Protein AF-A0A5D4MHL1-F1 (afdb_monomer_lite)

Organism: NCBI:txid218284

Radius of gyration: 17.83 Å; chains: 1; bounding box: 37×30×48 Å

Structure (mmCIF, N/CA/C/O backbone):
data_AF-A0A5D4MHL1-F1
#
_entry.id   AF-A0A5D4MHL1-F1
#
loop_
_atom_site.group_PDB
_atom_site.id
_atom_site.type_symbol
_atom_site.label_atom_id
_atom_site.label_alt_id
_atom_site.label_comp_id
_atom_site.label_asym_id
_atom_site.label_entity_id
_atom_site.label_seq_id
_atom_site.pdbx_PDB_ins_code
_atom_site.Cartn_x
_atom_site.Cartn_y
_atom_site.Cartn_z
_atom_site.occupancy
_atom_site.B_iso_or_equiv
_atom_site.auth_seq_id
_atom_site.auth_comp_id
_atom_site.auth_asym_id
_atom_site.auth_atom_id
_atom_site.pdbx_PDB_model_num
ATOM 1 N N . MET A 1 1 ? -14.433 7.331 -1.187 1.00 91.00 1 MET A N 1
ATOM 2 C CA . MET A 1 1 ? -13.955 5.949 -1.140 1.00 91.00 1 MET A CA 1
ATOM 3 C C . MET A 1 1 ? -13.963 5.522 0.305 1.00 91.00 1 MET A C 1
ATOM 5 O O . MET A 1 1 ? -13.486 6.284 1.127 1.00 91.00 1 MET A O 1
ATOM 9 N N . ASP A 1 2 ? -14.570 4.387 0.600 1.00 95.31 2 ASP A N 1
ATOM 10 C CA . ASP A 1 2 ? -14.559 3.755 1.920 1.00 95.31 2 ASP A CA 1
ATOM 11 C C . ASP A 1 2 ? -13.646 2.518 1.889 1.00 95.31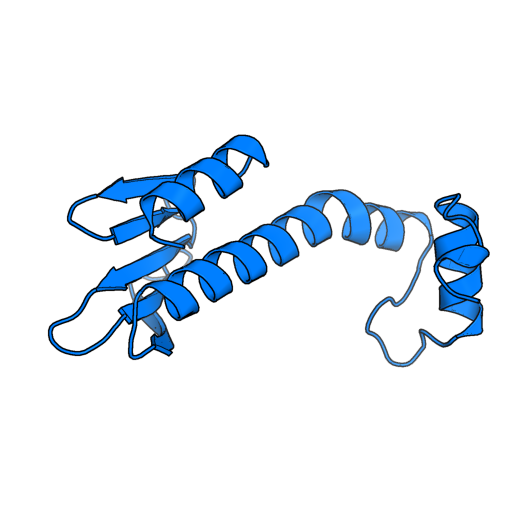 2 ASP A C 1
ATOM 13 O O . ASP A 1 2 ? -13.123 2.145 0.829 1.00 95.31 2 ASP A O 1
ATOM 17 N N . ILE A 1 3 ? -13.443 1.875 3.040 1.00 96.38 3 ILE A N 1
ATOM 18 C CA . ILE A 1 3 ? -12.591 0.682 3.135 1.00 96.38 3 ILE A CA 1
ATOM 19 C C . ILE A 1 3 ? -13.133 -0.520 2.345 1.00 96.38 3 ILE A C 1
ATOM 21 O O . ILE A 1 3 ? -12.352 -1.372 1.930 1.00 96.38 3 ILE A O 1
ATOM 25 N N . ILE A 1 4 ? -14.444 -0.584 2.088 1.00 96.69 4 ILE A N 1
ATOM 26 C CA . ILE A 1 4 ? -15.069 -1.651 1.286 1.00 96.69 4 ILE A CA 1
ATOM 27 C C . ILE A 1 4 ? -14.677 -1.494 -0.181 1.00 96.69 4 ILE A C 1
ATOM 29 O O . ILE A 1 4 ? -14.196 -2.433 -0.813 1.00 96.69 4 ILE A O 1
ATOM 33 N N . THR A 1 5 ? -14.819 -0.281 -0.703 1.00 97.38 5 THR A N 1
ATOM 34 C CA . THR A 1 5 ? -14.411 0.069 -2.062 1.00 97.38 5 THR A CA 1
ATOM 35 C C . THR A 1 5 ? -12.907 -0.137 -2.240 1.00 97.38 5 THR A C 1
ATOM 37 O O . THR A 1 5 ? -12.480 -0.707 -3.241 1.00 97.38 5 THR A O 1
ATOM 40 N N . ALA A 1 6 ? -12.104 0.272 -1.252 1.00 97.44 6 ALA A N 1
ATOM 41 C CA . ALA A 1 6 ? -10.663 0.039 -1.254 1.00 97.44 6 ALA A CA 1
ATOM 42 C C . ALA A 1 6 ? -10.317 -1.457 -1.321 1.00 97.44 6 ALA A C 1
ATOM 44 O O . ALA A 1 6 ? -9.468 -1.851 -2.119 1.00 97.44 6 ALA A O 1
ATOM 45 N N . ALA A 1 7 ? -10.999 -2.294 -0.533 1.00 97.81 7 ALA A N 1
ATOM 46 C CA . ALA A 1 7 ? -10.782 -3.736 -0.549 1.00 97.81 7 ALA A CA 1
ATOM 47 C C . ALA A 1 7 ? -11.102 -4.360 -1.911 1.00 97.81 7 ALA A C 1
ATOM 49 O O . ALA A 1 7 ? -10.329 -5.182 -2.397 1.00 97.81 7 ALA A O 1
ATOM 50 N N . ASN A 1 8 ? -12.199 -3.946 -2.550 1.00 97.81 8 ASN A N 1
ATOM 51 C CA . ASN A 1 8 ? -12.566 -4.440 -3.878 1.00 97.81 8 ASN A CA 1
ATOM 52 C C . ASN A 1 8 ? -11.490 -4.103 -4.920 1.00 97.81 8 ASN A C 1
ATOM 54 O O . ASN A 1 8 ? -11.018 -5.004 -5.606 1.00 97.81 8 ASN A O 1
ATOM 58 N N . ILE A 1 9 ? -11.031 -2.846 -4.965 1.00 98.00 9 ILE A N 1
ATOM 59 C CA . ILE A 1 9 ? -9.982 -2.402 -5.900 1.00 98.00 9 ILE A CA 1
ATOM 60 C C . ILE A 1 9 ? -8.693 -3.216 -5.716 1.00 98.00 9 ILE A C 1
ATOM 62 O O . ILE A 1 9 ? -8.092 -3.667 -6.690 1.00 98.00 9 ILE A O 1
ATOM 66 N N . LEU A 1 10 ? -8.254 -3.410 -4.469 1.00 97.75 10 LEU A N 1
ATOM 67 C CA . LEU A 1 10 ? -7.011 -4.129 -4.179 1.00 97.75 10 LEU A CA 1
ATOM 68 C C . LEU A 1 10 ? -7.115 -5.618 -4.522 1.00 97.75 10 LEU A C 1
ATOM 70 O O . LEU A 1 10 ? -6.210 -6.165 -5.157 1.00 97.75 10 LEU A O 1
ATOM 74 N N . ASN A 1 11 ? -8.235 -6.254 -4.172 1.00 97.31 11 ASN A N 1
ATOM 75 C CA . ASN A 1 11 ? -8.475 -7.658 -4.490 1.00 97.31 11 ASN A CA 1
ATOM 76 C C . ASN A 1 11 ? -8.560 -7.892 -6.007 1.00 97.31 11 ASN A C 1
ATOM 78 O O . ASN A 1 11 ? -7.960 -8.847 -6.500 1.00 97.31 11 ASN A O 1
ATOM 82 N N . GLU A 1 12 ? -9.224 -7.004 -6.757 1.00 97.31 12 GLU A N 1
ATOM 83 C CA . GLU A 1 12 ? -9.262 -7.036 -8.228 1.00 97.31 12 GLU A CA 1
ATOM 84 C C . GLU A 1 12 ? -7.870 -6.857 -8.852 1.00 97.31 12 GLU A C 1
ATOM 86 O O . GLU A 1 12 ? -7.538 -7.526 -9.830 1.00 97.31 12 GLU A O 1
ATOM 91 N N . ALA A 1 13 ? -7.020 -6.016 -8.255 1.00 95.75 13 ALA A N 1
ATOM 92 C CA . ALA A 1 13 ? -5.630 -5.839 -8.678 1.00 95.75 13 ALA A CA 1
ATOM 93 C C . ALA A 1 13 ? -4.713 -7.026 -8.309 1.00 95.75 13 ALA A C 1
ATOM 95 O O . ALA A 1 13 ? -3.545 -7.053 -8.704 1.00 95.75 13 ALA A O 1
ATOM 96 N N . GLY A 1 14 ? -5.219 -8.020 -7.570 1.00 94.38 14 GLY A N 1
ATOM 97 C CA . GLY A 1 14 ? -4.475 -9.211 -7.157 1.00 94.38 14 GLY A CA 1
ATOM 98 C C . GLY A 1 14 ? -3.735 -9.071 -5.825 1.00 94.38 14 GLY A C 1
ATOM 99 O O . GLY A 1 14 ? -2.987 -9.975 -5.452 1.00 94.38 14 GLY A O 1
ATOM 100 N N . LYS A 1 15 ? -3.950 -7.982 -5.079 1.00 95.56 15 LYS A N 1
ATOM 101 C CA . LYS A 1 15 ? -3.428 -7.814 -3.721 1.00 95.56 15 LYS A CA 1
ATOM 102 C C . LYS A 1 15 ? -4.514 -8.141 -2.700 1.00 95.56 15 LYS A C 1
ATOM 104 O O . LYS A 1 15 ? -5.423 -7.352 -2.463 1.00 95.56 15 LYS A O 1
ATOM 109 N N . GLN A 1 16 ? -4.385 -9.309 -2.078 1.00 96.50 16 GLN A N 1
ATOM 110 C CA . GLN A 1 16 ? -5.388 -9.816 -1.149 1.00 96.50 16 GLN A CA 1
ATOM 111 C C . GLN A 1 16 ? -5.449 -8.983 0.135 1.00 96.50 16 GLN A C 1
ATOM 113 O O . GLN A 1 16 ? -4.454 -8.832 0.849 1.00 96.50 16 GLN A O 1
ATOM 118 N N . VAL A 1 17 ? -6.640 -8.479 0.440 1.00 97.31 17 VAL A N 1
ATOM 119 C CA . VAL A 1 17 ? -6.952 -7.732 1.660 1.00 97.31 17 VAL A CA 1
ATOM 120 C C . VAL A 1 17 ? -8.294 -8.186 2.222 1.00 97.31 17 VAL A C 1
ATOM 122 O O . VAL A 1 17 ? -9.200 -8.582 1.484 1.00 97.31 17 VAL A O 1
ATOM 125 N N . LYS A 1 18 ? -8.445 -8.099 3.542 1.00 96.75 18 LYS A N 1
ATOM 126 C CA . LYS A 1 18 ? -9.682 -8.448 4.250 1.00 96.75 18 LYS A CA 1
ATOM 127 C C . LYS A 1 18 ? -10.145 -7.314 5.149 1.00 96.75 18 LYS A C 1
ATOM 129 O O . LYS A 1 18 ? -9.332 -6.530 5.636 1.00 96.75 18 LYS A O 1
ATOM 134 N N . ILE A 1 19 ? -11.451 -7.260 5.392 1.00 96.19 19 ILE A N 1
ATOM 135 C CA . ILE A 1 19 ? -12.052 -6.308 6.326 1.00 96.19 19 ILE A CA 1
ATOM 136 C C . ILE A 1 19 ? -12.422 -7.033 7.614 1.00 96.19 19 ILE A C 1
ATOM 138 O O . ILE A 1 19 ? -13.208 -7.977 7.596 1.00 96.19 19 ILE A O 1
ATOM 142 N N . GLU A 1 20 ? -11.885 -6.573 8.741 1.00 92.94 20 GLU A N 1
ATOM 143 C CA . GLU A 1 20 ? -12.161 -7.134 10.063 1.00 92.94 20 GLU A CA 1
ATOM 144 C C . GLU A 1 20 ? -12.316 -6.018 11.095 1.00 92.94 20 GLU A C 1
ATOM 146 O O . GLU A 1 20 ? -11.431 -5.184 11.262 1.00 92.94 20 GLU A O 1
ATOM 151 N N . LYS A 1 21 ? -13.441 -6.010 11.824 1.00 87.38 21 LYS A N 1
ATOM 152 C CA . LYS A 1 21 ? -13.693 -5.088 12.952 1.00 87.38 21 LYS A CA 1
ATOM 153 C C . LYS A 1 21 ? -13.438 -3.603 12.617 1.00 87.38 21 LYS A C 1
ATOM 155 O O . LYS A 1 21 ? -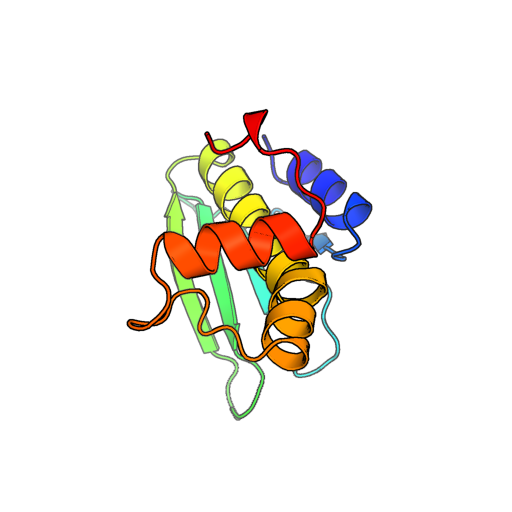12.877 -2.875 13.429 1.00 87.38 21 LYS A O 1
ATOM 160 N N . GLY A 1 22 ? -13.835 -3.158 11.421 1.00 86.31 22 GLY A N 1
ATOM 161 C CA . GLY A 1 22 ? -13.636 -1.770 10.975 1.00 86.31 22 GLY A CA 1
ATOM 162 C C . GLY A 1 22 ? -12.208 -1.443 10.524 1.00 86.31 22 GLY A C 1
ATOM 163 O O . GLY A 1 22 ? -11.853 -0.271 10.441 1.00 86.31 22 GLY A O 1
ATOM 164 N N . LYS A 1 23 ? -11.395 -2.467 10.243 1.00 93.94 23 LYS A N 1
ATOM 165 C CA . LYS A 1 23 ? -10.052 -2.349 9.670 1.00 93.94 23 LYS A CA 1
ATOM 166 C C . LYS A 1 23 ? -10.006 -3.019 8.307 1.00 93.94 23 LYS A C 1
ATOM 168 O O . LYS A 1 23 ? -10.675 -4.031 8.117 1.00 93.94 23 LYS A O 1
ATOM 173 N N . ILE A 1 24 ? -9.184 -2.504 7.404 1.00 97.19 24 ILE A N 1
ATOM 174 C CA . ILE A 1 24 ? -8.750 -3.214 6.194 1.00 97.19 24 ILE A CA 1
ATOM 175 C C . ILE A 1 24 ? -7.297 -3.638 6.395 1.00 97.19 24 ILE A C 1
ATOM 177 O O . ILE A 1 24 ? -6.472 -2.831 6.814 1.00 97.19 24 ILE A O 1
ATOM 181 N N . ILE A 1 25 ? -7.006 -4.915 6.166 1.00 96.62 25 ILE A N 1
ATOM 182 C CA . ILE A 1 25 ? -5.738 -5.553 6.531 1.00 96.62 25 ILE A CA 1
ATOM 183 C C . ILE A 1 25 ? -5.229 -6.342 5.328 1.00 96.62 25 ILE A C 1
ATOM 185 O O . ILE A 1 25 ? -5.998 -7.086 4.712 1.00 96.62 25 ILE A O 1
ATOM 189 N N . GLU A 1 26 ? -3.945 -6.205 5.004 1.00 95.94 26 GLU A N 1
ATOM 190 C CA . GLU A 1 26 ? -3.296 -7.083 4.032 1.00 95.94 26 GLU A CA 1
ATOM 191 C C . GLU A 1 26 ? -3.306 -8.545 4.489 1.00 95.94 26 GLU A C 1
ATOM 193 O O . GLU A 1 26 ? -3.058 -8.867 5.651 1.00 95.94 26 GLU A O 1
ATOM 198 N N . VAL A 1 27 ? -3.579 -9.454 3.555 1.00 94.38 27 VAL A N 1
ATOM 199 C CA . VAL A 1 27 ? -3.448 -10.891 3.792 1.00 94.38 27 VAL A CA 1
ATOM 200 C C . VAL A 1 27 ? -2.045 -11.309 3.371 1.00 94.38 27 VAL A C 1
ATOM 202 O O . VAL A 1 27 ? -1.757 -11.445 2.182 1.00 94.38 27 VAL A O 1
ATOM 205 N N . THR A 1 28 ? -1.172 -11.506 4.354 1.00 89.88 28 THR A N 1
ATOM 206 C CA . THR A 1 28 ? 0.211 -11.949 4.154 1.00 89.88 28 THR A CA 1
ATOM 207 C C . THR A 1 28 ? 0.443 -13.341 4.756 1.00 89.88 28 THR A C 1
ATOM 209 O O . THR A 1 28 ? -0.340 -13.795 5.601 1.00 89.88 28 THR A O 1
ATOM 212 N N . PRO A 1 29 ? 1.486 -14.067 4.310 1.00 87.56 29 PRO A N 1
ATOM 213 C CA . PRO A 1 29 ? 1.937 -15.281 4.981 1.00 87.56 29 PRO A CA 1
ATOM 214 C C . PRO A 1 29 ? 2.255 -15.047 6.469 1.00 87.56 29 PRO A C 1
ATOM 216 O O . PRO A 1 29 ? 2.546 -13.921 6.876 1.00 87.56 29 PRO A O 1
ATOM 219 N N . PRO A 1 30 ? 2.242 -16.105 7.299 1.00 83.50 30 PRO A N 1
ATOM 220 C CA . PRO A 1 30 ? 2.676 -15.998 8.686 1.00 83.50 30 PRO A CA 1
ATOM 221 C C . PRO A 1 30 ? 4.078 -15.388 8.801 1.00 83.50 30 PRO A C 1
ATOM 223 O O . PRO A 1 30 ? 4.955 -15.706 8.003 1.00 83.50 30 PRO A O 1
ATOM 226 N N . TYR A 1 31 ? 4.282 -14.576 9.841 1.00 82.06 31 TYR A N 1
ATOM 227 C CA . TYR A 1 31 ? 5.556 -13.922 10.179 1.00 82.06 31 TYR A CA 1
ATOM 228 C C . TYR A 1 31 ? 6.022 -12.802 9.239 1.00 82.06 31 TYR A C 1
ATOM 230 O O . TYR A 1 31 ? 7.078 -12.222 9.478 1.00 82.06 31 TYR A O 1
ATOM 238 N N . GLU A 1 32 ? 5.223 -12.450 8.235 1.00 87.81 32 GLU A N 1
ATOM 239 C CA . GLU A 1 32 ? 5.486 -11.310 7.362 1.00 87.81 32 GLU A CA 1
ATOM 240 C C . GLU A 1 32 ? 4.936 -10.015 7.958 1.00 87.81 32 GLU A C 1
ATOM 242 O O . GLU A 1 32 ? 3.868 -9.987 8.579 1.00 87.81 32 GLU A O 1
ATOM 247 N N . ASN A 1 33 ? 5.650 -8.920 7.713 1.00 91.88 33 ASN A N 1
ATOM 248 C CA . ASN A 1 33 ? 5.123 -7.593 7.995 1.00 91.88 33 ASN A CA 1
ATOM 249 C C . ASN A 1 33 ? 3.903 -7.331 7.107 1.00 91.88 33 ASN A C 1
ATOM 251 O O . ASN A 1 33 ? 3.833 -7.811 5.974 1.00 91.88 33 ASN A O 1
ATOM 255 N N . TYR A 1 34 ? 2.945 -6.561 7.610 1.00 93.50 34 TYR A N 1
ATOM 256 C CA . TYR A 1 34 ? 1.756 -6.237 6.833 1.00 93.50 34 TYR A CA 1
ATOM 257 C C . TYR A 1 34 ? 1.239 -4.845 7.139 1.00 93.50 34 TYR A C 1
ATOM 259 O O . TYR A 1 34 ? 1.307 -4.358 8.271 1.00 93.50 34 TYR A O 1
ATOM 267 N N . TYR A 1 35 ? 0.669 -4.227 6.120 1.00 96.12 35 TYR A N 1
ATOM 268 C CA . TYR A 1 35 ? 0.018 -2.942 6.237 1.00 96.12 35 TYR A CA 1
ATOM 269 C C . TYR A 1 35 ? -1.463 -3.097 6.557 1.00 96.12 35 TYR A C 1
ATOM 271 O O . TYR A 1 35 ? -2.132 -4.058 6.157 1.00 96.12 35 TYR A O 1
ATOM 279 N N . TYR A 1 36 ? -2.002 -2.123 7.278 1.00 96.75 36 TYR A N 1
ATOM 280 C CA . TYR A 1 36 ? -3.428 -2.059 7.534 1.00 96.75 36 TYR A CA 1
ATOM 281 C C . TYR A 1 36 ? -3.887 -0.626 7.794 1.00 96.75 36 TYR A C 1
ATOM 283 O O . TYR A 1 36 ? -3.100 0.250 8.147 1.00 96.75 36 TYR A O 1
ATOM 291 N N . LEU A 1 37 ? -5.184 -0.393 7.624 1.00 97.62 37 LEU A N 1
ATOM 292 C CA . LEU A 1 37 ? -5.830 0.877 7.924 1.00 97.62 37 LEU A CA 1
ATOM 293 C C . LEU A 1 37 ? -6.942 0.642 8.948 1.00 97.62 37 LEU A C 1
ATOM 295 O O . LEU A 1 37 ? -7.775 -0.252 8.770 1.00 97.62 37 LEU A O 1
ATOM 299 N N . GLN A 1 38 ? -6.956 1.435 10.019 1.00 96.25 38 GLN A N 1
ATOM 300 C CA . GLN A 1 38 ? -7.926 1.319 11.109 1.00 96.25 38 GLN A CA 1
ATOM 301 C C . GLN A 1 38 ? -8.544 2.660 11.486 1.00 96.25 38 GLN A C 1
ATOM 303 O O . GLN A 1 38 ? -7.906 3.703 11.376 1.00 96.25 38 GLN A O 1
ATOM 308 N N . LYS A 1 39 ? -9.771 2.615 12.004 1.00 94.62 39 LYS A N 1
ATOM 309 C CA . LYS A 1 39 ? -10.395 3.751 12.680 1.00 94.62 39 LYS A CA 1
ATOM 310 C C . LYS A 1 39 ? -10.057 3.735 14.174 1.00 94.62 39 LYS A C 1
ATOM 312 O O . LYS A 1 39 ? -10.282 2.722 14.838 1.00 94.62 39 LYS A O 1
ATOM 317 N N . THR A 1 40 ? -9.575 4.856 14.697 1.00 91.12 40 THR A N 1
ATOM 318 C CA . THR A 1 40 ? -9.439 5.128 16.136 1.00 91.12 40 THR A CA 1
ATOM 319 C C . THR A 1 40 ? -10.619 5.967 16.639 1.00 91.12 40 THR A C 1
ATOM 321 O O . THR A 1 40 ? -11.616 6.152 15.936 1.00 91.12 40 THR A O 1
ATOM 324 N N . SER A 1 41 ? -10.568 6.445 17.886 1.00 87.69 41 SER A N 1
ATOM 325 C CA . SER A 1 41 ? -11.637 7.278 18.452 1.00 87.69 41 SER A CA 1
ATOM 326 C C . SER A 1 41 ? -11.829 8.601 17.707 1.00 87.69 41 SER A C 1
ATOM 328 O O . SER A 1 41 ? -12.949 9.105 17.663 1.00 87.69 41 SER A O 1
ATOM 330 N N . GLU A 1 42 ? -10.767 9.145 17.112 1.00 89.81 42 GLU A N 1
ATOM 331 C CA . GLU A 1 42 ? -10.762 10.500 16.543 1.00 89.81 42 GLU A CA 1
ATOM 332 C C . GLU A 1 42 ? -10.384 10.533 15.059 1.00 89.81 42 GLU A C 1
ATOM 334 O O . GLU A 1 42 ? -10.830 11.419 14.330 1.00 89.81 42 GLU A O 1
ATOM 339 N N . GLU A 1 43 ? -9.603 9.560 14.591 1.00 95.69 43 GLU A N 1
ATOM 340 C CA . GLU A 1 43 ? -9.004 9.591 13.262 1.00 95.69 43 GLU A CA 1
ATOM 341 C C . GLU A 1 43 ? -8.884 8.198 12.633 1.00 95.69 43 GLU A C 1
ATOM 343 O O . GLU A 1 43 ? -9.355 7.190 13.162 1.00 95.69 43 GLU A O 1
ATOM 348 N N . TRP A 1 44 ? -8.314 8.158 11.437 1.00 97.25 44 TRP A N 1
ATOM 349 C CA . TRP A 1 44 ? -7.947 6.946 10.729 1.00 97.25 44 TRP A CA 1
ATOM 350 C C . TRP A 1 44 ? -6.433 6.848 10.660 1.00 97.25 44 TRP A C 1
ATOM 352 O O . TRP A 1 44 ? -5.777 7.792 10.231 1.00 97.25 44 TRP A O 1
ATOM 362 N N . GLU A 1 45 ? -5.891 5.700 11.032 1.00 97.50 45 GLU A N 1
ATOM 363 C CA . GLU A 1 45 ? -4.455 5.451 11.063 1.00 97.50 45 GLU A CA 1
ATOM 364 C C . GLU A 1 45 ? -4.083 4.416 10.010 1.00 97.50 45 GLU A C 1
ATOM 366 O O . GLU A 1 45 ? -4.672 3.331 9.944 1.00 97.50 45 GLU A O 1
ATOM 371 N N . TYR A 1 46 ? -3.096 4.770 9.192 1.00 97.62 46 TYR A N 1
ATOM 372 C CA . TYR A 1 46 ? -2.381 3.850 8.326 1.00 97.62 46 TYR A CA 1
ATOM 373 C C . TYR A 1 46 ? -1.154 3.324 9.062 1.00 97.62 46 TYR A C 1
ATOM 375 O O . TYR A 1 46 ? -0.282 4.108 9.446 1.00 97.62 46 TYR A O 1
ATOM 383 N N . CYS A 1 47 ? -1.091 2.008 9.247 1.00 96.56 47 CYS A N 1
ATOM 384 C CA . CYS A 1 47 ? -0.117 1.367 10.116 1.00 96.56 47 CYS A CA 1
ATOM 385 C C . CYS A 1 47 ? 0.641 0.243 9.406 1.00 96.56 47 CYS A C 1
ATOM 387 O O . CYS A 1 47 ? 0.093 -0.463 8.555 1.00 96.56 47 CYS A O 1
ATOM 389 N N . LEU A 1 48 ? 1.880 0.027 9.844 1.00 95.25 48 LEU A N 1
ATOM 390 C CA . LEU A 1 48 ? 2.679 -1.158 9.555 1.00 95.25 48 LEU A CA 1
ATOM 391 C C . LEU A 1 48 ? 2.742 -2.039 10.801 1.00 95.25 48 LEU A C 1
ATOM 393 O O . LEU A 1 48 ? 3.159 -1.597 11.875 1.00 95.25 48 LEU A O 1
ATOM 397 N N . LYS A 1 49 ? 2.362 -3.309 10.654 1.00 92.94 49 LYS A N 1
ATOM 398 C CA . LYS A 1 49 ? 2.623 -4.337 11.657 1.00 92.94 49 LYS A CA 1
ATOM 399 C C . LYS A 1 49 ? 3.972 -4.986 11.384 1.00 92.94 49 LYS A C 1
ATOM 401 O O . LYS A 1 49 ? 4.161 -5.583 10.326 1.00 92.94 49 LYS A O 1
ATOM 406 N N . LEU A 1 50 ? 4.883 -4.891 12.350 1.00 89.50 50 LEU A N 1
ATOM 407 C CA . LEU A 1 50 ? 6.208 -5.500 12.292 1.00 89.50 50 LEU A CA 1
ATOM 408 C C . LEU A 1 50 ? 6.184 -6.841 13.032 1.00 89.50 50 LEU A C 1
ATOM 410 O O . LEU A 1 50 ? 6.015 -6.883 14.253 1.00 89.50 50 LEU A O 1
ATOM 414 N N . ILE A 1 51 ? 6.328 -7.932 12.282 1.00 84.44 51 ILE A N 1
ATOM 415 C CA . ILE A 1 51 ? 6.385 -9.305 12.802 1.00 84.44 51 ILE A CA 1
ATOM 416 C C . ILE A 1 51 ? 7.761 -9.920 12.555 1.00 84.44 51 ILE A C 1
ATOM 418 O O . ILE A 1 51 ? 8.283 -10.636 13.410 1.00 84.44 51 ILE A O 1
ATOM 422 N N . GLU A 1 52 ? 8.365 -9.635 11.403 1.00 69.38 52 GLU A N 1
ATOM 423 C CA . GLU A 1 52 ? 9.653 -10.209 11.044 1.00 69.38 52 GLU A CA 1
ATOM 424 C C . GLU A 1 52 ? 10.743 -9.697 12.012 1.00 69.38 52 GLU A C 1
ATOM 426 O O . GLU A 1 52 ? 10.909 -8.492 12.208 1.00 69.38 52 GLU A O 1
ATOM 431 N N . LYS A 1 53 ? 11.524 -10.622 12.592 1.00 61.47 53 LYS A N 1
ATOM 432 C CA . LYS A 1 53 ? 12.740 -10.359 13.397 1.00 61.47 53 LYS A CA 1
ATOM 433 C C . LYS A 1 53 ? 12.544 -9.759 14.802 1.00 61.47 53 LYS A C 1
ATOM 435 O O . LYS A 1 53 ? 13.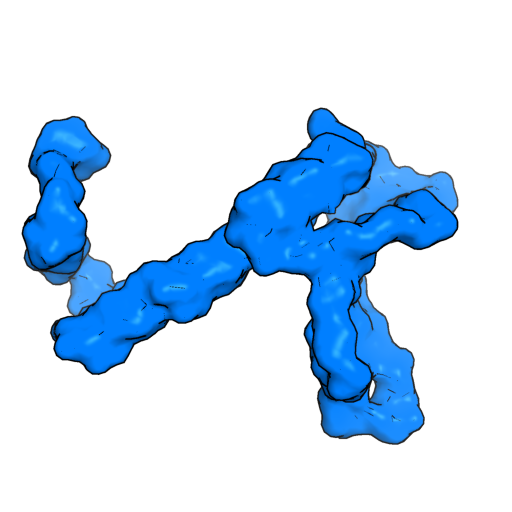491 -9.171 15.325 1.00 61.47 53 LYS A O 1
ATOM 440 N N . GLN A 1 54 ? 11.386 -9.925 15.450 1.00 60.53 54 GLN A N 1
ATOM 441 C CA . GLN A 1 54 ? 11.179 -9.431 16.824 1.00 60.53 54 GLN A CA 1
ATOM 442 C C . GLN A 1 54 ? 10.498 -10.458 17.747 1.00 60.53 54 GLN A C 1
ATOM 444 O O . GLN A 1 54 ? 9.562 -11.140 17.343 1.00 60.53 54 GLN A O 1
ATOM 449 N N . GLU A 1 55 ? 10.947 -10.544 19.010 1.00 61.31 55 GLU A N 1
ATOM 450 C CA . GLU A 1 55 ? 10.264 -11.313 20.073 1.00 61.31 55 GLU A CA 1
ATOM 451 C C . GLU A 1 55 ? 8.925 -10.673 20.487 1.00 61.31 55 GLU A C 1
ATOM 453 O O . GLU A 1 55 ? 8.043 -11.350 21.011 1.00 61.31 55 GLU A O 1
ATOM 458 N N . VAL A 1 56 ? 8.761 -9.369 20.230 1.00 67.62 56 VAL A N 1
ATOM 459 C CA . VAL A 1 56 ? 7.556 -8.587 20.526 1.00 67.62 56 VAL A CA 1
ATOM 460 C C . VAL A 1 56 ? 7.072 -7.929 19.243 1.00 67.62 56 VAL A C 1
ATOM 462 O O . VAL A 1 56 ? 7.835 -7.244 18.570 1.00 67.62 56 VAL A O 1
ATOM 465 N N . THR A 1 57 ? 5.800 -8.124 18.906 1.00 68.94 57 THR A N 1
ATOM 466 C CA . THR A 1 57 ? 5.195 -7.513 17.722 1.00 68.94 57 THR A CA 1
ATOM 467 C C . THR A 1 57 ? 5.059 -6.008 17.921 1.00 68.94 57 THR A C 1
ATOM 469 O O . THR A 1 57 ? 4.298 -5.570 18.787 1.00 68.94 57 THR A O 1
ATOM 472 N N . ASN A 1 58 ? 5.751 -5.223 17.099 1.00 83.12 58 ASN A N 1
ATOM 473 C CA . ASN A 1 58 ? 5.656 -3.769 17.122 1.00 83.12 58 ASN A CA 1
ATOM 474 C C . ASN A 1 58 ? 4.728 -3.243 16.029 1.00 83.12 58 ASN A C 1
ATOM 476 O O . ASN A 1 58 ? 4.340 -3.939 15.086 1.00 83.12 58 ASN A O 1
ATOM 480 N N . GLU A 1 59 ? 4.315 -2.000 16.210 1.00 89.75 59 GLU A N 1
ATOM 481 C CA . GLU A 1 59 ? 3.383 -1.313 15.338 1.00 89.75 59 GLU A CA 1
ATOM 482 C C . GLU A 1 59 ? 3.869 0.108 15.108 1.00 89.75 59 GLU A C 1
ATOM 484 O O . GLU A 1 59 ? 4.237 0.801 16.055 1.00 89.75 59 GLU A O 1
ATOM 489 N N . GLU A 1 60 ? 3.876 0.516 13.847 1.00 93.31 60 GLU A N 1
ATOM 490 C CA . GLU A 1 60 ? 4.269 1.854 13.434 1.00 93.31 60 GLU A CA 1
ATOM 491 C C . GLU A 1 60 ? 3.083 2.536 12.759 1.00 93.31 60 GLU A C 1
ATOM 493 O O . GLU A 1 60 ? 2.543 2.024 11.777 1.00 93.31 60 GLU A O 1
ATOM 498 N N . VAL A 1 61 ? 2.687 3.701 13.277 1.00 95.69 61 VAL A N 1
ATOM 499 C CA . VAL A 1 61 ? 1.728 4.581 12.605 1.00 95.69 61 VAL A CA 1
ATOM 500 C C . VAL A 1 61 ? 2.490 5.376 11.550 1.00 95.69 61 VAL A C 1
ATOM 502 O O . VAL A 1 61 ? 3.285 6.255 11.873 1.00 95.69 61 VAL A O 1
ATOM 505 N N . ILE A 1 62 ? 2.234 5.070 10.282 1.00 96.69 62 ILE A N 1
ATOM 506 C CA . ILE A 1 62 ? 2.873 5.721 9.133 1.00 96.69 62 ILE A CA 1
ATOM 507 C C . ILE A 1 62 ? 2.259 7.104 8.919 1.00 96.69 62 ILE A C 1
ATOM 509 O O . ILE A 1 62 ? 2.954 8.078 8.619 1.00 96.69 62 ILE A O 1
ATOM 513 N N . ARG A 1 63 ? 0.927 7.188 9.024 1.00 97.19 63 ARG A N 1
ATOM 514 C CA . ARG A 1 63 ? 0.178 8.426 8.801 1.00 97.19 63 ARG A CA 1
ATOM 515 C C . ARG A 1 63 ? -1.223 8.362 9.402 1.00 97.19 63 ARG A C 1
ATOM 517 O O . ARG A 1 63 ? -1.905 7.350 9.268 1.00 97.19 63 ARG A O 1
ATOM 524 N N . SER A 1 64 ? -1.673 9.491 9.941 1.00 97.75 64 SER A N 1
ATOM 525 C CA . SER A 1 64 ? -3.049 9.696 10.398 1.00 97.75 64 SER A CA 1
ATOM 526 C C . SER A 1 64 ? -3.860 10.589 9.456 1.00 97.75 64 SER A C 1
ATOM 528 O O . SER A 1 64 ? -3.324 11.476 8.784 1.00 97.75 64 SER A O 1
ATOM 530 N N . PHE A 1 65 ? -5.174 10.375 9.429 1.00 97.62 65 PHE A N 1
ATOM 531 C CA . PHE A 1 65 ? -6.130 11.074 8.576 1.00 97.62 65 PHE A CA 1
ATOM 532 C C . PHE A 1 65 ? -7.414 11.388 9.337 1.00 97.62 65 PHE A C 1
ATOM 534 O O . PHE A 1 65 ? -7.995 10.531 9.994 1.00 97.62 65 PHE A O 1
ATOM 541 N N . LYS A 1 66 ? -7.956 12.593 9.150 1.00 97.12 66 LYS A N 1
ATOM 542 C CA . LYS A 1 66 ? -9.209 13.000 9.812 1.00 97.12 66 LYS A CA 1
ATOM 543 C C . LYS A 1 66 ? -10.453 12.268 9.303 1.00 97.12 66 LYS A C 1
ATOM 545 O O . LYS A 1 66 ? -11.494 12.307 9.950 1.00 97.12 66 LYS A O 1
ATOM 550 N N . ASN A 1 67 ? -10.395 11.673 8.113 1.00 96.00 67 ASN A N 1
ATOM 551 C CA . ASN A 1 67 ? -11.547 11.036 7.489 1.00 96.00 67 ASN A CA 1
ATOM 552 C C . ASN A 1 67 ? -11.145 9.771 6.725 1.00 96.00 67 ASN A C 1
ATOM 554 O O . ASN A 1 67 ? -10.019 9.640 6.249 1.00 96.00 67 ASN A O 1
ATOM 558 N N . GLU A 1 68 ? -12.112 8.867 6.583 1.00 96.69 68 GLU A N 1
ATOM 559 C CA . GLU A 1 68 ? -11.933 7.576 5.913 1.00 96.69 68 GLU A CA 1
ATOM 560 C C . GLU A 1 68 ? -11.561 7.730 4.439 1.00 96.69 68 GLU A C 1
ATOM 562 O O . GLU A 1 68 ? -10.801 6.932 3.904 1.00 96.69 68 GLU A O 1
ATOM 567 N N . ASN A 1 69 ? -12.087 8.761 3.775 1.00 97.31 69 ASN A N 1
ATOM 568 C CA . ASN A 1 69 ? -11.934 8.936 2.338 1.00 97.31 69 ASN A CA 1
ATOM 569 C C . ASN A 1 69 ? -10.474 9.114 1.937 1.00 97.31 69 ASN A C 1
ATOM 571 O O . ASN A 1 69 ? -9.995 8.428 1.033 1.00 97.31 69 ASN A O 1
ATOM 575 N N . ASP A 1 70 ? -9.782 10.011 2.629 1.00 98.00 70 ASP A N 1
ATOM 576 C CA . ASP A 1 70 ? -8.374 10.295 2.382 1.00 98.00 70 ASP A CA 1
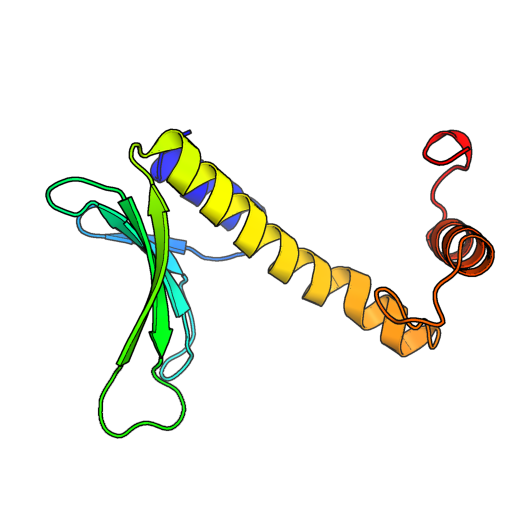ATOM 577 C C . ASP A 1 70 ? -7.496 9.126 2.830 1.00 98.00 70 ASP A C 1
ATOM 579 O O . ASP A 1 70 ? -6.574 8.741 2.111 1.00 98.00 70 ASP A O 1
ATOM 583 N N . ALA A 1 71 ? -7.839 8.509 3.963 1.00 97.62 71 ALA A N 1
ATOM 584 C CA . ALA A 1 71 ? -7.132 7.354 4.500 1.00 97.62 71 ALA A CA 1
ATOM 585 C C . ALA A 1 71 ? -7.180 6.151 3.543 1.00 97.62 71 ALA A C 1
ATOM 587 O O . ALA A 1 71 ? -6.147 5.591 3.182 1.00 97.62 71 ALA A O 1
ATOM 588 N N . AL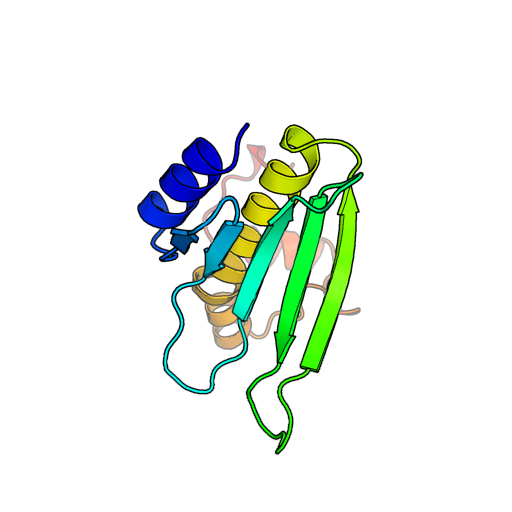A A 1 72 ? -8.376 5.796 3.066 1.00 97.69 72 ALA A N 1
ATOM 589 C CA . ALA A 1 72 ? -8.590 4.699 2.130 1.00 97.69 72 ALA A CA 1
ATOM 590 C C . ALA A 1 72 ? -7.925 4.976 0.775 1.00 97.69 72 ALA A C 1
ATOM 592 O O . ALA A 1 72 ? -7.323 4.076 0.194 1.00 97.69 72 ALA A O 1
ATOM 593 N N . LYS A 1 73 ? -7.990 6.219 0.271 1.00 98.12 73 LYS A N 1
ATOM 594 C CA . LYS A 1 73 ? -7.280 6.625 -0.958 1.00 98.12 73 LYS A CA 1
ATOM 595 C C . LYS A 1 73 ? -5.785 6.445 -0.826 1.00 98.12 73 LYS A C 1
ATOM 597 O O . LYS A 1 73 ? -5.174 5.854 -1.710 1.00 98.12 73 LYS A O 1
ATOM 602 N N . TYR A 1 74 ? -5.216 6.940 0.265 1.00 97.94 74 TYR A N 1
ATOM 603 C CA . TYR A 1 74 ? -3.792 6.810 0.507 1.00 97.94 74 TYR A CA 1
ATOM 604 C C . TYR A 1 74 ? -3.381 5.339 0.606 1.00 97.94 74 TYR A C 1
ATOM 606 O O . TYR A 1 74 ? -2.464 4.931 -0.096 1.00 97.94 74 TYR A O 1
ATOM 614 N N . PHE A 1 75 ? -4.115 4.540 1.388 1.00 97.56 75 PHE A N 1
ATOM 615 C CA . PHE A 1 75 ? -3.878 3.103 1.532 1.00 97.56 75 PHE A CA 1
ATOM 616 C C . PHE A 1 75 ? -3.864 2.388 0.174 1.00 97.56 75 PHE A C 1
ATOM 618 O O . PHE A 1 75 ? -2.902 1.708 -0.159 1.00 97.56 75 PHE A O 1
ATOM 625 N N . VAL A 1 76 ? -4.892 2.588 -0.658 1.00 97.94 76 VAL A N 1
ATOM 626 C CA . VAL A 1 76 ? -4.959 1.959 -1.987 1.00 97.94 76 VAL A CA 1
ATOM 627 C C . VAL A 1 76 ? -3.785 2.376 -2.870 1.00 97.94 76 VAL A C 1
ATOM 629 O O . VAL A 1 76 ? -3.172 1.523 -3.505 1.00 97.94 76 VAL A O 1
ATOM 632 N N . LEU A 1 77 ? -3.470 3.672 -2.923 1.00 97.75 77 LEU A N 1
ATOM 633 C CA . LEU A 1 77 ? -2.399 4.181 -3.780 1.00 97.75 77 LEU A CA 1
ATOM 634 C C . LEU A 1 77 ? -1.028 3.653 -3.359 1.00 97.75 77 LEU A C 1
ATOM 636 O O . LEU A 1 77 ? -0.246 3.268 -4.224 1.00 97.75 77 LEU A O 1
ATOM 640 N N . ASP A 1 78 ? -0.753 3.602 -2.058 1.00 96.94 78 ASP A N 1
ATOM 641 C CA . ASP A 1 78 ? 0.514 3.100 -1.530 1.00 96.94 78 ASP A CA 1
ATOM 642 C C . ASP A 1 78 ? 0.688 1.604 -1.832 1.00 96.94 78 ASP A C 1
ATOM 644 O O . ASP A 1 78 ? 1.687 1.186 -2.424 1.00 96.94 78 ASP A O 1
ATOM 648 N N . ILE A 1 79 ? -0.348 0.806 -1.554 1.00 96.25 79 ILE A N 1
ATOM 649 C CA . ILE A 1 79 ? -0.330 -0.636 -1.803 1.00 96.25 79 ILE A CA 1
ATOM 650 C C . ILE A 1 79 ? -0.233 -0.965 -3.299 1.00 96.25 79 ILE A C 1
ATOM 652 O O . ILE A 1 79 ? 0.546 -1.841 -3.688 1.00 96.25 79 ILE A O 1
ATOM 656 N N . LEU A 1 80 ? -0.988 -0.275 -4.161 1.00 96.56 80 LEU A N 1
ATOM 657 C CA . LEU A 1 80 ? -0.899 -0.479 -5.610 1.00 96.56 80 LEU A CA 1
ATOM 658 C C . LEU A 1 80 ? 0.449 -0.023 -6.167 1.00 96.56 80 LEU A C 1
ATOM 660 O O . LEU A 1 80 ? 1.003 -0.704 -7.028 1.00 96.56 80 LEU A O 1
ATOM 664 N N . SER A 1 81 ? 0.993 1.090 -5.668 1.00 94.94 81 SER A N 1
ATOM 665 C CA . SER A 1 81 ? 2.327 1.563 -6.044 1.00 94.94 81 SER A CA 1
ATOM 666 C C . SER A 1 81 ? 3.375 0.485 -5.767 1.00 94.94 81 SER A C 1
ATOM 668 O O . SER A 1 81 ? 4.104 0.085 -6.676 1.00 94.94 81 SER A O 1
ATOM 670 N N . ALA A 1 82 ? 3.382 -0.077 -4.554 1.00 93.50 82 ALA A N 1
ATOM 671 C CA . ALA A 1 82 ? 4.291 -1.159 -4.189 1.00 93.50 82 ALA A CA 1
ATOM 672 C C . ALA A 1 82 ? 4.077 -2.421 -5.046 1.00 93.50 82 ALA A C 1
ATOM 674 O O . ALA A 1 82 ? 5.046 -3.034 -5.505 1.00 93.50 82 ALA A O 1
ATOM 675 N N . LEU A 1 83 ? 2.817 -2.795 -5.300 1.00 94.75 83 LEU A N 1
ATOM 676 C CA . LEU A 1 83 ? 2.464 -3.958 -6.114 1.00 94.75 83 LEU A CA 1
ATOM 677 C C . LEU A 1 83 ? 2.994 -3.837 -7.548 1.00 94.75 83 LEU A C 1
ATOM 679 O O . LEU A 1 83 ? 3.708 -4.726 -8.013 1.00 94.75 83 LEU A O 1
ATOM 683 N N . TYR A 1 84 ? 2.663 -2.751 -8.249 1.00 93.50 84 TYR A N 1
ATOM 684 C CA . TYR A 1 84 ? 3.073 -2.547 -9.641 1.00 93.50 84 TYR A CA 1
ATOM 685 C C . TYR A 1 84 ? 4.570 -2.267 -9.762 1.00 93.50 84 TYR A C 1
ATOM 687 O O . TYR A 1 84 ? 5.206 -2.699 -10.726 1.00 93.50 84 TYR A O 1
ATOM 695 N N . PHE A 1 85 ? 5.178 -1.638 -8.752 1.00 91.31 85 PHE A N 1
ATOM 696 C CA . PHE A 1 85 ? 6.628 -1.525 -8.698 1.00 91.31 85 PHE A CA 1
ATOM 697 C C . PHE A 1 85 ? 7.292 -2.906 -8.656 1.00 91.31 85 PHE A C 1
ATOM 699 O O . PHE A 1 85 ? 8.191 -3.181 -9.448 1.00 91.31 85 PHE A O 1
ATOM 706 N N . ALA A 1 86 ? 6.837 -3.801 -7.776 1.00 91.88 86 ALA A N 1
ATOM 707 C CA . ALA A 1 86 ? 7.397 -5.145 -7.664 1.00 91.88 86 ALA A CA 1
ATOM 708 C C . ALA A 1 86 ? 7.120 -6.014 -8.902 1.00 91.88 86 ALA A C 1
ATOM 710 O O . ALA A 1 86 ? 7.982 -6.799 -9.300 1.00 91.88 86 ALA A O 1
ATOM 711 N N . LYS A 1 87 ? 5.929 -5.879 -9.493 1.00 92.62 87 LYS A N 1
ATOM 712 C CA . LYS A 1 87 ? 5.463 -6.705 -10.610 1.00 92.62 87 LYS A CA 1
ATOM 713 C C . LYS A 1 87 ? 6.056 -6.294 -11.956 1.00 92.62 87 LYS A C 1
ATOM 715 O O . LYS A 1 87 ? 6.462 -7.170 -12.713 1.00 92.62 87 LYS A O 1
ATOM 720 N N . ASP A 1 88 ? 6.115 -4.996 -12.243 1.00 89.25 88 ASP A N 1
ATOM 721 C CA . ASP A 1 88 ? 6.402 -4.499 -13.593 1.00 89.25 88 ASP A CA 1
ATOM 722 C C . ASP A 1 88 ? 7.705 -3.688 -13.640 1.00 89.25 88 ASP A C 1
ATOM 724 O O . ASP A 1 88 ? 8.569 -3.935 -14.485 1.00 89.25 88 ASP A O 1
ATOM 728 N N . ILE A 1 89 ? 7.900 -2.763 -12.693 1.00 87.88 89 ILE A N 1
ATOM 729 C CA . ILE A 1 89 ? 9.029 -1.819 -12.729 1.00 87.88 89 ILE A CA 1
ATOM 730 C C . ILE A 1 89 ? 10.346 -2.479 -12.313 1.00 87.88 89 ILE A C 1
ATOM 732 O O . ILE A 1 89 ? 11.353 -2.358 -13.010 1.00 87.88 89 ILE A O 1
ATOM 736 N N . ARG A 1 90 ? 10.366 -3.216 -11.199 1.00 89.31 90 ARG A N 1
ATOM 737 C CA . ARG A 1 90 ? 11.579 -3.869 -10.693 1.00 89.31 90 ARG A CA 1
ATOM 738 C C . ARG A 1 90 ? 12.135 -4.906 -11.679 1.00 89.31 90 ARG A C 1
ATOM 740 O O . ARG A 1 90 ? 13.341 -4.864 -11.925 1.00 89.31 90 ARG A O 1
ATOM 747 N N . PRO A 1 91 ? 11.332 -5.799 -12.291 1.00 91.44 91 PRO A N 1
ATOM 748 C CA . PRO A 1 91 ? 11.844 -6.713 -13.311 1.00 91.44 91 PRO A CA 1
ATOM 749 C C . PRO A 1 91 ? 12.400 -5.982 -14.535 1.00 91.44 91 PRO A C 1
ATOM 751 O O . PRO A 1 91 ? 13.432 -6.384 -15.071 1.00 91.44 91 PRO A O 1
ATOM 754 N N . PHE A 1 92 ? 11.760 -4.885 -14.950 1.00 90.75 92 PHE A N 1
ATOM 755 C CA . PHE A 1 92 ? 12.250 -4.050 -16.042 1.00 90.75 92 PHE A CA 1
ATOM 756 C C . PHE A 1 92 ? 13.613 -3.419 -15.722 1.00 90.75 92 PHE A C 1
ATOM 758 O O . PHE A 1 92 ? 14.530 -3.511 -16.540 1.00 90.75 92 PHE A O 1
ATOM 765 N N . ILE A 1 93 ? 13.762 -2.845 -14.523 1.00 89.12 93 ILE A N 1
ATOM 766 C CA . ILE A 1 93 ? 15.028 -2.297 -14.016 1.00 89.12 93 ILE A CA 1
ATOM 767 C C . ILE A 1 93 ? 16.117 -3.367 -14.035 1.00 89.12 93 ILE A C 1
ATOM 769 O O . ILE A 1 93 ? 17.176 -3.152 -14.613 1.00 89.12 93 ILE A O 1
ATOM 773 N N . MET A 1 94 ? 15.846 -4.539 -13.456 1.00 87.75 94 MET A N 1
ATOM 774 C CA . MET A 1 94 ? 16.834 -5.616 -13.352 1.00 87.75 94 MET A CA 1
ATOM 775 C C . MET A 1 94 ? 17.262 -6.161 -14.718 1.00 87.75 94 MET A C 1
ATOM 777 O O . MET A 1 94 ? 18.407 -6.571 -14.880 1.00 87.75 94 MET A O 1
ATOM 781 N N . LYS A 1 95 ? 16.355 -6.178 -15.700 1.00 90.75 95 LYS A N 1
ATOM 782 C CA . LYS A 1 95 ? 16.642 -6.673 -17.050 1.00 90.75 95 LYS A CA 1
ATOM 783 C C . LYS A 1 95 ? 17.4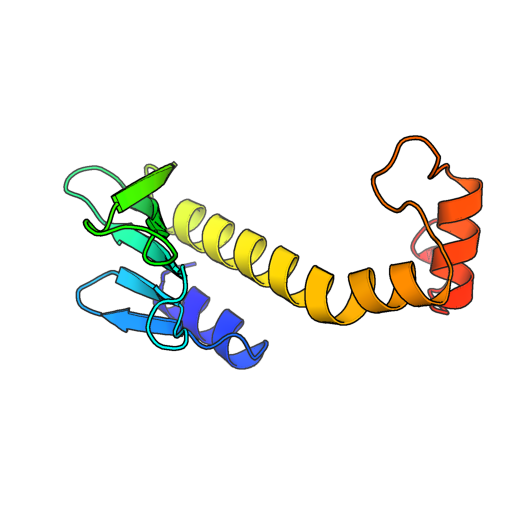66 -5.689 -17.886 1.00 90.75 95 LYS A C 1
ATOM 785 O O . LYS A 1 95 ? 18.240 -6.133 -18.728 1.00 90.75 95 LYS A O 1
ATOM 790 N N . ASN A 1 96 ? 17.269 -4.386 -17.690 1.00 85.69 96 ASN A N 1
ATOM 791 C CA . ASN A 1 96 ? 17.822 -3.340 -18.560 1.00 85.69 96 ASN A CA 1
ATOM 792 C C . ASN A 1 96 ? 18.837 -2.421 -17.852 1.00 85.69 96 ASN A C 1
ATOM 794 O O . ASN A 1 96 ? 19.295 -1.459 -18.456 1.00 85.69 96 ASN A O 1
ATOM 798 N N . ASP A 1 97 ? 19.176 -2.703 -16.590 1.00 84.56 97 ASP A N 1
ATOM 799 C CA . ASP A 1 97 ? 20.123 -1.936 -15.763 1.00 84.56 97 ASP A CA 1
ATOM 800 C C . ASP A 1 97 ? 19.782 -0.433 -15.658 1.00 84.56 97 ASP A C 1
ATOM 802 O O . ASP A 1 97 ? 20.643 0.452 -15.688 1.00 84.56 97 ASP A O 1
ATOM 806 N N . PHE A 1 98 ? 18.485 -0.118 -15.549 1.00 85.62 98 PHE A N 1
ATOM 807 C CA . PHE A 1 98 ? 18.038 1.260 -15.337 1.00 85.62 98 PHE A CA 1
ATOM 808 C C . PHE A 1 98 ? 18.077 1.650 -13.861 1.00 85.62 98 PHE A C 1
ATOM 810 O O . PHE A 1 98 ? 17.466 1.014 -13.013 1.00 85.62 98 PHE A O 1
ATOM 817 N N . ASP A 1 99 ? 18.675 2.800 -13.573 1.00 83.44 99 ASP A N 1
ATOM 818 C CA . ASP A 1 99 ? 18.692 3.414 -12.240 1.00 83.44 99 ASP A CA 1
ATOM 819 C C . ASP A 1 99 ? 17.408 4.224 -11.953 1.00 83.44 99 ASP A C 1
ATOM 821 O O . ASP A 1 99 ? 17.492 5.371 -11.531 1.00 83.44 99 ASP A O 1
ATOM 825 N N . ILE A 1 100 ? 16.209 3.701 -12.261 1.00 83.00 100 ILE A N 1
ATOM 826 C CA . ILE A 1 100 ? 14.950 4.469 -12.124 1.00 83.00 100 ILE A CA 1
ATOM 827 C C . ILE A 1 100 ? 14.780 4.954 -10.677 1.00 83.00 100 ILE A C 1
ATOM 829 O O . ILE A 1 100 ? 14.726 4.150 -9.749 1.00 83.00 100 ILE A O 1
ATOM 833 N N . GLY A 1 101 ? 14.661 6.274 -10.497 1.00 77.88 101 GLY A N 1
ATOM 834 C CA . GLY A 1 101 ? 14.583 6.925 -9.182 1.00 77.88 101 GLY A CA 1
ATOM 835 C C . GLY A 1 101 ? 15.943 7.250 -8.549 1.00 77.88 101 GLY A C 1
ATOM 836 O O . GLY A 1 101 ? 15.987 7.911 -7.513 1.00 77.88 101 GLY A O 1
ATOM 837 N N . GLY A 1 102 ? 17.044 6.828 -9.169 1.00 85.56 102 GLY A N 1
ATOM 838 C CA . GLY A 1 102 ? 18.404 7.167 -8.774 1.00 85.56 102 GLY A CA 1
ATOM 839 C C . GLY A 1 102 ? 18.977 8.376 -9.524 1.00 85.56 102 GLY A C 1
ATOM 840 O O . GLY A 1 102 ? 18.406 8.864 -10.505 1.00 85.56 102 GLY A O 1
ATOM 841 N N . PRO A 1 103 ? 20.137 8.888 -9.075 1.00 85.56 103 PRO A N 1
ATOM 842 C CA . PRO A 1 103 ? 20.716 10.133 -9.578 1.00 85.56 103 PRO A CA 1
ATOM 843 C C . PRO A 1 103 ? 21.183 10.044 -11.035 1.00 85.56 103 PRO A C 1
ATOM 845 O O . PRO A 1 103 ? 21.476 11.072 -11.641 1.00 85.56 103 PRO A O 1
ATOM 848 N N . LYS A 1 104 ? 21.293 8.835 -11.603 1.00 86.62 104 LYS A N 1
ATOM 849 C CA . LYS A 1 104 ? 21.719 8.639 -12.993 1.00 86.62 104 LYS A CA 1
ATOM 850 C C . LYS A 1 104 ? 20.548 8.502 -13.964 1.00 86.62 104 LYS A C 1
ATOM 852 O O . LYS A 1 104 ? 20.820 8.228 -15.134 1.00 86.62 104 LYS A O 1
ATOM 857 N N . PHE A 1 105 ? 19.295 8.596 -13.516 1.00 89.50 105 PHE A N 1
ATOM 858 C CA . PHE A 1 105 ? 18.113 8.490 -14.375 1.00 89.50 105 PHE A CA 1
ATOM 859 C C . PHE A 1 105 ? 17.649 9.868 -14.837 1.00 89.50 105 PHE A C 1
ATOM 861 O O . PHE A 1 105 ? 16.931 10.574 -14.136 1.00 89.50 105 PHE A O 1
ATOM 868 N N . ASP A 1 106 ? 18.127 10.249 -16.019 1.00 89.38 106 ASP A N 1
ATOM 869 C CA . ASP A 1 106 ? 17.818 11.511 -16.685 1.00 89.38 106 ASP A CA 1
ATOM 870 C C . ASP A 1 106 ? 16.674 11.356 -17.705 1.00 89.38 106 ASP A C 1
ATOM 872 O O . ASP A 1 106 ? 16.181 10.258 -17.969 1.00 89.38 106 ASP A O 1
ATOM 876 N N . GLU A 1 107 ? 16.253 12.471 -18.302 1.00 89.50 107 GLU A N 1
ATOM 877 C CA . GLU A 1 107 ? 15.194 12.519 -19.320 1.00 89.50 107 GLU A CA 1
ATOM 878 C C . GLU A 1 107 ? 15.478 11.599 -20.520 1.00 89.50 107 GLU A C 1
ATOM 880 O O . GLU A 1 107 ? 14.582 10.933 -21.037 1.00 89.50 107 GLU A O 1
ATOM 885 N N . ARG A 1 108 ? 16.745 11.480 -20.932 1.00 90.06 108 ARG A N 1
ATOM 886 C CA . ARG A 1 108 ? 17.138 10.581 -22.021 1.00 90.06 108 ARG A CA 1
ATOM 887 C C . ARG A 1 108 ? 16.890 9.119 -21.650 1.00 90.06 108 ARG A C 1
ATOM 889 O O . ARG A 1 108 ? 16.334 8.383 -22.461 1.00 90.06 108 ARG A O 1
ATOM 896 N N . LYS A 1 109 ? 17.272 8.699 -20.440 1.00 89.50 109 LYS A N 1
ATOM 897 C CA . LYS A 1 109 ? 16.984 7.344 -19.944 1.00 89.50 109 LYS A CA 1
ATOM 898 C C . LYS A 1 109 ? 15.500 7.111 -19.720 1.00 89.50 109 LYS A C 1
ATOM 900 O O . LYS A 1 109 ? 15.036 5.996 -19.934 1.00 89.50 109 LYS A O 1
ATOM 905 N N . PHE A 1 110 ? 14.753 8.144 -19.337 1.00 89.44 110 PHE A N 1
ATOM 906 C CA . PHE A 1 110 ? 13.300 8.069 -19.308 1.00 89.44 110 PHE A CA 1
ATOM 907 C C . PHE A 1 110 ? 12.748 7.753 -20.702 1.00 89.44 110 PHE A C 1
ATOM 909 O O . PHE A 1 110 ? 12.049 6.753 -20.839 1.00 89.44 110 PHE A O 1
ATOM 916 N N . HIS A 1 111 ? 13.131 8.513 -21.735 1.00 90.19 111 HIS A N 1
ATOM 917 C CA . HIS A 1 111 ? 12.715 8.260 -23.120 1.00 90.19 111 HIS A CA 1
ATOM 918 C C . HIS A 1 111 ? 13.130 6.876 -23.636 1.00 90.19 111 HIS A C 1
ATOM 920 O O . HIS A 1 111 ? 12.351 6.211 -24.319 1.00 90.19 111 HIS A O 1
ATOM 926 N N . GLU A 1 112 ? 14.337 6.423 -23.298 1.00 90.62 112 GLU A N 1
ATOM 927 C CA . GLU A 1 112 ? 14.807 5.075 -23.619 1.00 90.62 112 GLU A CA 1
ATOM 928 C C . GLU A 1 112 ? 13.918 4.010 -22.961 1.00 90.62 112 GLU A C 1
ATOM 930 O O . GLU A 1 112 ? 13.439 3.097 -23.635 1.00 90.62 112 GLU A O 1
ATOM 935 N N . ALA A 1 113 ? 13.624 4.162 -21.668 1.00 90.00 113 ALA A N 1
ATOM 936 C CA . ALA A 1 113 ? 12.813 3.216 -20.917 1.00 90.00 113 ALA A CA 1
ATOM 937 C C . ALA A 1 113 ? 11.380 3.109 -21.460 1.00 90.00 113 ALA A C 1
ATOM 939 O O . ALA A 1 113 ? 10.895 2.005 -21.713 1.00 90.00 113 ALA A O 1
ATOM 940 N N . VAL A 1 114 ? 10.709 4.243 -21.686 1.00 89.94 114 VAL A N 1
ATOM 941 C CA . VAL A 1 114 ? 9.334 4.261 -22.217 1.00 89.94 114 VAL A CA 1
ATOM 942 C C . VAL A 1 114 ? 9.263 3.741 -23.657 1.00 89.94 114 VAL A C 1
ATOM 944 O O . VAL A 1 114 ? 8.296 3.067 -24.006 1.00 89.94 114 VAL A O 1
ATOM 947 N N . SER A 1 115 ? 10.315 3.953 -24.459 1.00 89.31 115 SER A N 1
ATOM 948 C CA . SER A 1 115 ? 10.446 3.375 -25.802 1.00 89.31 115 SER A CA 1
ATOM 949 C C . SER A 1 115 ? 10.565 1.847 -25.758 1.00 89.31 115 SER A C 1
ATOM 951 O O . SER A 1 115 ? 9.846 1.154 -26.478 1.00 89.31 115 SER A O 1
ATOM 953 N N . ILE A 1 116 ? 11.396 1.294 -24.861 1.00 90.00 116 ILE A N 1
ATOM 954 C CA . ILE A 1 116 ? 11.528 -0.165 -24.673 1.00 90.00 116 ILE A CA 1
ATOM 955 C C . ILE A 1 116 ? 10.200 -0.787 -24.220 1.00 90.00 116 ILE A C 1
ATOM 957 O O . ILE A 1 116 ? 9.852 -1.887 -24.648 1.00 90.00 116 ILE A O 1
ATOM 961 N N . LEU A 1 117 ? 9.446 -0.084 -23.371 1.00 87.12 117 LEU A N 1
ATOM 962 C CA . LEU A 1 117 ? 8.116 -0.505 -22.921 1.00 87.12 117 LEU A CA 1
ATOM 963 C C . LEU A 1 117 ? 7.034 -0.368 -24.007 1.00 87.12 117 LEU A C 1
ATOM 965 O O . LEU A 1 117 ? 5.901 -0.795 -23.789 1.00 87.12 117 LEU A O 1
ATOM 969 N N . GLY A 1 118 ? 7.361 0.212 -25.166 1.00 89.56 118 GLY A N 1
ATOM 970 C CA . GLY A 1 118 ? 6.414 0.443 -26.252 1.00 89.56 118 GLY A CA 1
ATOM 971 C C . GLY A 1 118 ? 5.346 1.481 -25.909 1.00 89.56 118 GLY A C 1
ATOM 972 O O . GLY A 1 118 ? 4.271 1.464 -26.510 1.00 89.56 118 GLY A O 1
ATOM 973 N N . ILE A 1 119 ? 5.609 2.365 -24.940 1.00 87.62 119 ILE A N 1
ATOM 974 C CA . ILE A 1 119 ? 4.694 3.450 -24.590 1.00 87.62 119 ILE A CA 1
ATOM 975 C C . ILE A 1 119 ? 4.741 4.473 -25.732 1.00 87.62 119 ILE A C 1
ATOM 977 O O . ILE A 1 119 ? 5.824 4.933 -26.096 1.00 87.62 119 ILE A O 1
ATOM 981 N N . PRO A 1 120 ? 3.593 4.839 -26.321 1.00 88.50 120 PRO A N 1
ATOM 982 C CA . PRO A 1 120 ? 3.565 5.821 -27.395 1.00 88.50 120 PRO A CA 1
ATOM 983 C C . PRO A 1 120 ? 4.043 7.203 -26.930 1.00 88.50 120 PRO A C 1
ATOM 985 O O . PRO A 1 120 ? 3.686 7.666 -25.846 1.00 88.50 120 PRO A O 1
ATOM 988 N N . SER A 1 121 ? 4.823 7.887 -27.771 1.00 84.94 121 SER A N 1
ATOM 989 C CA . SER A 1 121 ? 5.453 9.159 -27.400 1.00 84.94 121 SER A CA 1
ATOM 990 C C . SER A 1 121 ? 4.465 10.256 -27.042 1.00 84.94 121 SER A C 1
ATOM 992 O O . SER A 1 121 ? 4.744 11.052 -26.155 1.00 84.94 121 SER A O 1
ATOM 994 N N . ASN A 1 122 ? 3.272 10.259 -27.630 1.00 88.69 122 ASN A N 1
ATOM 995 C CA . ASN A 1 122 ? 2.210 11.213 -27.307 1.00 88.69 122 ASN A CA 1
ATOM 996 C C . ASN A 1 122 ? 1.738 11.180 -25.838 1.00 88.69 122 ASN A C 1
ATOM 998 O O . ASN A 1 122 ? 1.023 12.090 -25.433 1.00 88.69 122 ASN A O 1
ATOM 1002 N N . PHE A 1 123 ? 2.111 10.170 -25.044 1.00 83.25 123 PHE A N 1
ATOM 1003 C CA . PHE A 1 123 ? 1.848 10.150 -23.602 1.00 83.25 123 PHE A CA 1
ATOM 1004 C C . PHE A 1 123 ? 2.892 10.906 -22.767 1.00 83.25 123 PHE A C 1
ATOM 1006 O O . PHE A 1 123 ? 2.656 11.128 -21.581 1.00 83.25 123 PHE A O 1
ATOM 1013 N N . TYR A 1 124 ? 4.038 11.271 -23.347 1.00 76.62 124 TYR A N 1
ATOM 1014 C CA . TYR A 1 124 ? 5.172 11.859 -22.623 1.00 76.62 124 TYR A CA 1
ATOM 1015 C C . TYR A 1 124 ? 5.987 12.885 -23.437 1.00 76.62 124 TYR A C 1
ATOM 1017 O O . TYR A 1 124 ? 7.105 13.217 -23.042 1.00 76.62 124 TYR A O 1
ATOM 1025 N N . SER A 1 125 ? 5.453 13.345 -24.575 1.00 64.94 125 SER A N 1
ATOM 1026 C CA . SER A 1 125 ? 6.033 14.401 -25.426 1.00 64.94 125 SER A CA 1
ATOM 1027 C C . SER A 1 125 ? 5.418 15.759 -25.130 1.00 64.94 125 SER A C 1
ATOM 1029 O O . SER A 1 125 ? 4.206 15.784 -24.817 1.00 64.94 125 SER A O 1
#

pLDDT: mean 90.76, std 7.98, range [60.53, 98.12]

Sequence (125 aa):
MDIITAANILNEAGKQVKIEKGKIIEVTPPYENYYYLQKTSEEWEYCLKLIEKQEVTNEEVIRSFKNENDAAKYFVLDILSALYFAKDIRPFIMKNDFDIGGPKFDERKFHEAVSILGIPSNFYS

Foldseek 3Di:
DALVVLQVLCVVVVFHWDDDPQKIWGDDPPQDKTWIWHDDPFWIFTKIWHRHPDPDIDMDGPDIGRDRVVRSVVVSVVSVVVVCCVVPVVVLCVVPVDPVVDPPCDPVNVVVSCVVVVNDCVVPD

Secondary structure (DSSP, 8-state):
--HHHHHHHHHHTT--EEEETTEEEE---TT--EEEEEE-SSSEEEEEEE-TT-SS-EEEEEEEESSHHHHHHHHHHHHHHHHHIIIIIHHHHHHHT--TTSTT--HHHHHHHHHHTT--GGGT-